Protein AF-A0A6B3G982-F1 (afdb_monomer)

Secondary structure (DSSP, 8-state):
-HHHHHHHHHHHT-S-TTS--------HHHHHHHTTTSTHHHHHHHGGGG-HHHHHHHHHHHHHHHHHHHHHHHHHHHHHHHHHHH-

pLDDT: mean 72.32, std 10.55, range [54.16, 87.31]

Foldseek 3Di:
DVVVVVVVVVVVPPPPPPPPDPPDPDPPVVVVLCVLVPCVLVVVLVVCVVPVVSSVVSVVVSVVVVVVSVVVVVVVVVVVVVVVVVD

Solvent-accessible surface area (backbone atoms only — not comparable to full-atom values): 5231 Å² total; per-residue (Å²): 110,74,71,59,53,53,53,51,52,62,58,71,67,64,62,73,86,72,66,71,69,76,76,70,79,83,48,65,66,59,52,62,67,40,43,79,80,38,64,65,59,61,58,56,43,58,73,32,65,90,38,69,70,60,25,52,51,48,48,51,52,51,50,52,54,48,52,51,52,52,51,53,50,52,52,50,54,55,50,52,54,52,54,67,72,74,110

Radius of gyration: 22.95 Å; Cα contacts (8 Å, |Δi|>4): 19; chains: 1; bounding box: 58×41×41 Å

Structure (mmCIF, N/CA/C/O backbone):
data_AF-A0A6B3G982-F1
#
_entry.id   AF-A0A6B3G982-F1
#
loop_
_atom_site.group_PDB
_atom_site.id
_atom_site.type_symbol
_atom_site.label_atom_id
_atom_site.label_alt_id
_atom_site.label_comp_id
_atom_site.label_asym_id
_atom_site.label_entity_id
_atom_site.label_seq_id
_atom_site.pdbx_PDB_ins_code
_atom_site.Cartn_x
_atom_site.Cartn_y
_atom_site.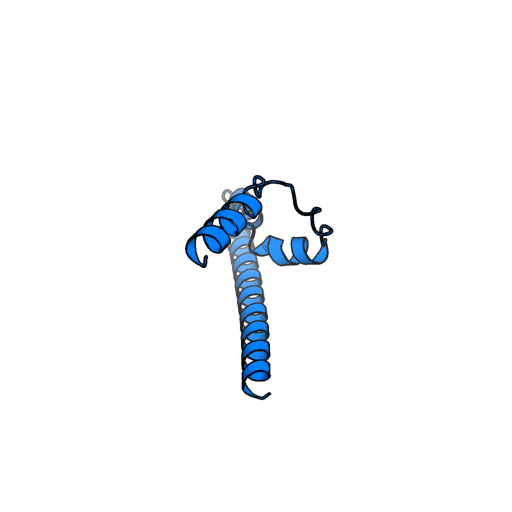Cartn_z
_atom_site.occupancy
_atom_site.B_iso_or_equiv
_atom_site.auth_seq_id
_atom_site.auth_comp_id
_atom_site.auth_asym_id
_atom_site.auth_atom_id
_atom_site.pdbx_PDB_model_num
ATOM 1 N N . LEU A 1 1 ? 42.913 24.813 -23.381 1.00 59.47 1 LEU A N 1
ATOM 2 C CA . LEU A 1 1 ? 42.148 23.858 -24.223 1.00 59.47 1 LEU A CA 1
ATOM 3 C C . LEU A 1 1 ? 41.143 23.015 -23.419 1.00 59.47 1 LEU A C 1
ATOM 5 O O . LEU A 1 1 ? 39.990 23.416 -23.378 1.00 59.47 1 LEU A O 1
ATOM 9 N N . LEU A 1 2 ? 41.503 21.937 -22.697 1.00 61.88 2 LEU A N 1
ATOM 10 C CA . LEU A 1 2 ? 40.506 21.105 -21.967 1.00 61.88 2 LEU A CA 1
ATOM 11 C C . LEU A 1 2 ? 39.671 21.872 -20.912 1.00 61.88 2 LEU A C 1
ATOM 13 O O . LEU A 1 2 ? 38.465 21.667 -20.793 1.00 61.88 2 LEU A O 1
ATOM 17 N N . ARG A 1 3 ? 40.299 22.793 -20.167 1.00 64.56 3 ARG A N 1
ATOM 18 C CA . ARG A 1 3 ? 39.639 23.585 -19.109 1.00 64.56 3 ARG A CA 1
ATOM 19 C C . ARG A 1 3 ? 38.599 24.574 -19.654 1.00 64.56 3 ARG A C 1
ATOM 21 O O . ARG A 1 3 ? 37.607 24.857 -18.991 1.00 64.56 3 ARG A O 1
ATOM 28 N N . GLU A 1 4 ? 38.795 25.045 -20.882 1.00 67.81 4 GLU A N 1
ATOM 29 C CA . GLU A 1 4 ? 37.859 25.939 -21.575 1.00 67.81 4 GLU A CA 1
ATOM 30 C C . GLU A 1 4 ? 36.638 25.175 -22.108 1.00 67.81 4 GLU A C 1
ATOM 32 O O . GLU A 1 4 ? 35.529 25.709 -22.107 1.00 67.81 4 GLU A O 1
ATOM 37 N N . HIS A 1 5 ? 36.812 23.905 -22.499 1.00 62.84 5 HIS A N 1
ATOM 38 C CA . HIS A 1 5 ? 35.703 23.037 -22.909 1.00 62.84 5 HIS A CA 1
ATOM 39 C C . HIS A 1 5 ? 34.802 22.649 -21.729 1.00 62.84 5 HIS A C 1
ATOM 41 O O . HIS A 1 5 ? 33.579 22.663 -21.868 1.00 62.84 5 HIS A O 1
ATOM 47 N N . LEU A 1 6 ? 35.379 22.392 -20.549 1.00 65.69 6 LEU A N 1
ATOM 48 C CA . LEU A 1 6 ? 34.611 22.105 -19.330 1.00 65.69 6 LEU A CA 1
ATOM 49 C C . LEU A 1 6 ? 33.804 23.325 -18.851 1.00 65.69 6 LEU A C 1
ATOM 51 O O . LEU A 1 6 ? 32.647 23.182 -18.457 1.00 65.69 6 LEU A O 1
ATOM 55 N N . GLY A 1 7 ? 34.374 24.532 -18.951 1.00 65.56 7 GLY A N 1
ATOM 56 C CA . GLY A 1 7 ? 33.679 25.780 -18.614 1.00 65.56 7 GLY A CA 1
ATOM 57 C C . GLY A 1 7 ? 32.484 26.073 -19.529 1.00 65.56 7 GLY A C 1
ATOM 58 O O . GLY A 1 7 ? 31.423 26.467 -19.047 1.00 65.56 7 GLY A O 1
ATOM 59 N N . LYS A 1 8 ? 32.614 25.807 -20.837 1.00 60.41 8 LYS A N 1
ATOM 60 C CA . LYS A 1 8 ? 31.510 25.950 -21.803 1.00 60.41 8 LYS A CA 1
ATOM 61 C C . LYS A 1 8 ? 30.411 24.900 -21.601 1.00 60.41 8 LYS A C 1
ATOM 63 O O . LYS A 1 8 ? 29.235 25.251 -21.658 1.00 60.41 8 LYS A O 1
ATOM 68 N N . ALA A 1 9 ? 30.764 23.651 -21.288 1.00 60.75 9 ALA A N 1
ATOM 69 C CA . ALA A 1 9 ? 29.787 22.597 -20.992 1.00 60.75 9 ALA A CA 1
ATOM 70 C C . ALA A 1 9 ? 28.983 22.890 -19.707 1.00 60.75 9 ALA A C 1
ATOM 72 O O . ALA A 1 9 ? 27.761 22.758 -19.694 1.00 60.75 9 ALA A O 1
ATOM 73 N N . ALA A 1 10 ? 29.644 23.378 -18.651 1.00 58.75 10 ALA A N 1
ATOM 74 C CA . ALA A 1 10 ? 28.996 23.748 -17.389 1.00 58.75 10 ALA A CA 1
ATOM 75 C C . ALA A 1 10 ? 28.175 25.055 -17.461 1.00 58.75 10 ALA A C 1
ATOM 77 O O . ALA A 1 10 ? 27.307 25.283 -16.612 1.00 58.75 10 ALA A O 1
ATOM 78 N N . ALA A 1 11 ? 28.452 25.922 -18.440 1.00 59.25 11 ALA A N 1
ATOM 79 C CA . ALA A 1 11 ? 27.631 27.093 -18.753 1.00 59.25 11 ALA A CA 1
ATOM 80 C C . ALA A 1 11 ? 26.408 26.713 -19.608 1.00 59.25 11 ALA A C 1
ATOM 82 O O . ALA A 1 11 ? 25.316 27.220 -19.364 1.00 59.25 11 ALA A O 1
ATOM 83 N N . SER A 1 12 ? 26.557 25.758 -20.534 1.00 56.66 12 SER A N 1
ATOM 84 C CA . SER A 1 12 ? 25.447 25.224 -21.339 1.00 56.66 12 SER A CA 1
ATOM 85 C C . SER A 1 12 ? 24.459 24.375 -20.527 1.00 56.66 12 SER A C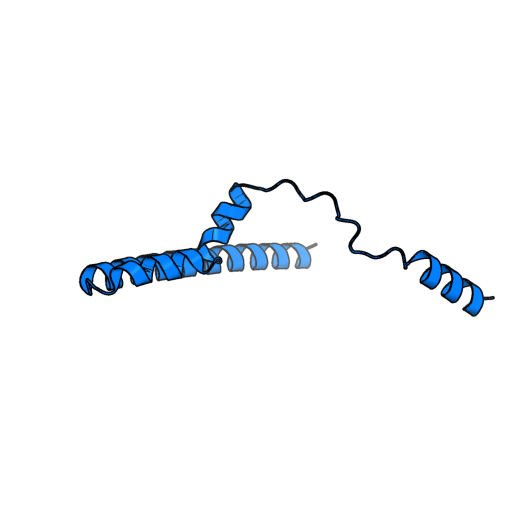 1
ATOM 87 O O . SER A 1 12 ? 23.312 24.223 -20.933 1.00 56.66 12 SER A O 1
ATOM 89 N N . ALA A 1 13 ? 24.880 23.833 -19.380 1.00 58.84 13 ALA A N 1
ATOM 90 C CA . ALA A 1 13 ? 24.058 22.988 -18.509 1.00 58.84 13 ALA A CA 1
ATOM 91 C C . ALA A 1 13 ? 23.225 23.765 -17.466 1.00 58.84 13 ALA A C 1
ATOM 93 O O . ALA A 1 13 ? 22.644 23.152 -16.573 1.00 58.84 13 ALA A O 1
ATOM 94 N N . ARG A 1 14 ? 23.172 25.104 -17.534 1.00 58.75 14 ARG A N 1
ATOM 95 C CA . ARG A 1 14 ? 22.525 25.946 -16.509 1.00 58.75 14 ARG A CA 1
ATOM 96 C C . ARG A 1 14 ? 21.397 26.821 -17.058 1.00 58.75 14 ARG A C 1
ATOM 98 O O . ARG A 1 14 ? 21.292 27.997 -16.734 1.00 58.75 14 ARG A O 1
ATOM 105 N N . GLY A 1 15 ? 20.514 26.223 -17.851 1.00 60.03 15 GLY A N 1
ATOM 106 C CA . GLY A 1 15 ? 19.106 26.624 -17.833 1.00 60.03 15 GLY A CA 1
ATOM 107 C C . GLY A 1 15 ? 18.454 25.967 -16.615 1.00 60.03 15 GLY A C 1
ATOM 108 O O . GLY A 1 15 ? 18.786 24.816 -16.323 1.00 60.03 15 GLY A O 1
ATOM 109 N N . PRO A 1 16 ? 17.602 26.657 -15.845 1.00 54.16 16 PRO A N 1
ATOM 110 C CA . PRO A 1 16 ? 17.101 26.084 -14.612 1.00 54.16 16 PRO A CA 1
ATOM 111 C C . PRO A 1 16 ? 16.288 24.820 -14.933 1.00 54.16 16 PRO A C 1
ATOM 113 O O . PRO A 1 16 ? 15.325 24.858 -15.697 1.00 54.16 16 PRO A O 1
ATOM 116 N N . SER A 1 17 ? 16.692 23.678 -14.364 1.00 59.59 17 SER A N 1
ATOM 117 C CA . SER A 1 17 ? 16.128 22.356 -14.687 1.00 59.59 17 SER A CA 1
ATOM 118 C C . SER A 1 17 ? 14.685 22.163 -14.202 1.00 59.59 17 SER A C 1
ATOM 120 O O . SER A 1 17 ? 14.182 21.042 -14.197 1.00 59.59 17 SER A O 1
ATOM 122 N N . TRP A 1 18 ? 14.028 23.243 -13.768 1.00 61.03 18 TRP A N 1
ATOM 123 C CA . TRP A 1 18 ? 12.597 23.268 -13.501 1.00 61.03 18 TRP A CA 1
ATOM 124 C C . TRP A 1 18 ? 11.772 23.478 -14.762 1.00 61.03 18 TRP A C 1
ATOM 126 O O . TRP A 1 18 ? 10.555 23.398 -14.639 1.00 61.03 18 TRP A O 1
ATOM 136 N N . ALA A 1 19 ? 12.377 23.740 -15.936 1.00 58.81 19 ALA A N 1
ATOM 137 C CA . ALA A 1 19 ? 11.652 23.719 -17.204 1.00 58.81 19 ALA A CA 1
ATOM 138 C C . ALA A 1 19 ? 10.874 22.403 -17.261 1.00 58.81 19 ALA A C 1
ATOM 140 O O . ALA A 1 19 ? 11.468 21.335 -17.413 1.00 58.81 19 ALA A O 1
ATOM 141 N N . ALA A 1 20 ? 9.572 22.499 -16.980 1.00 59.47 20 ALA A N 1
ATOM 142 C CA . ALA A 1 20 ? 8.764 21.358 -16.618 1.00 59.47 20 ALA A CA 1
ATOM 143 C C . ALA A 1 20 ? 8.818 20.405 -17.799 1.00 59.47 20 ALA A C 1
ATOM 145 O O . ALA A 1 20 ? 8.293 20.715 -18.871 1.00 59.47 20 ALA A O 1
ATOM 146 N N . ALA A 1 21 ? 9.508 19.274 -17.622 1.00 64.94 21 ALA A N 1
ATOM 147 C CA . ALA A 1 21 ? 9.421 18.190 -18.577 1.00 64.94 21 ALA A CA 1
ATOM 148 C C . ALA A 1 21 ? 7.922 17.967 -18.819 1.00 64.94 21 ALA A C 1
ATOM 150 O O . ALA A 1 21 ? 7.171 17.959 -17.833 1.00 64.94 21 ALA A O 1
ATOM 151 N N . PRO A 1 22 ? 7.467 17.880 -20.085 1.00 56.53 22 PRO A N 1
ATOM 152 C CA . PRO A 1 22 ? 6.050 17.748 -20.385 1.00 56.53 22 PRO A CA 1
ATOM 153 C C . PRO A 1 22 ? 5.490 16.654 -19.488 1.00 56.53 22 PRO A C 1
ATOM 155 O O . PRO A 1 22 ? 6.040 15.550 -19.457 1.00 56.53 22 PRO A O 1
ATOM 158 N N . ALA A 1 23 ? 4.487 17.013 -18.678 1.00 61.34 23 ALA A N 1
ATOM 159 C CA . ALA A 1 23 ? 3.954 16.127 -17.658 1.00 61.34 23 ALA A CA 1
ATOM 160 C C . ALA A 1 23 ? 3.624 14.799 -18.336 1.00 61.34 23 ALA A C 1
ATOM 162 O O . ALA A 1 23 ? 2.774 14.751 -19.229 1.00 61.34 23 ALA A O 1
ATOM 163 N N . ALA A 1 24 ? 4.366 13.747 -17.973 1.00 65.19 24 ALA A N 1
ATOM 164 C CA . ALA A 1 24 ? 4.160 12.435 -18.559 1.00 65.19 24 ALA A CA 1
ATOM 165 C C . ALA A 1 24 ? 2.670 12.093 -18.412 1.00 65.19 24 ALA A C 1
ATOM 167 O O . ALA A 1 24 ? 2.116 12.333 -17.331 1.00 65.19 24 ALA A O 1
ATOM 168 N N . PRO A 1 25 ? 2.008 11.588 -19.469 1.00 65.25 25 PRO A N 1
ATOM 169 C CA . PRO A 1 25 ? 0.570 11.389 -19.458 1.00 65.25 25 PRO A CA 1
ATOM 170 C C . PRO A 1 25 ? 0.161 10.625 -18.203 1.00 65.25 25 PRO A C 1
ATOM 172 O O . PRO A 1 25 ? 0.722 9.571 -17.886 1.00 65.25 25 PRO A O 1
ATOM 175 N N . VAL A 1 26 ? -0.782 11.208 -17.461 1.00 59.50 26 VAL A N 1
ATOM 176 C CA . VAL A 1 26 ? -1.210 10.693 -16.162 1.00 59.50 26 VAL A CA 1
ATOM 177 C C . VAL A 1 26 ? -1.846 9.328 -16.393 1.00 59.50 26 VAL A C 1
ATOM 179 O O . VAL A 1 26 ? -2.984 9.208 -16.850 1.00 59.50 26 VAL A O 1
ATOM 182 N N . SER A 1 27 ? -1.079 8.269 -16.146 1.00 74.38 27 SER A N 1
ATOM 183 C CA . SER A 1 27 ? -1.574 6.912 -16.321 1.00 74.38 27 SER A CA 1
ATOM 184 C C . SER A 1 27 ? -2.503 6.599 -15.160 1.00 74.38 27 SER A C 1
ATOM 186 O O . SER A 1 27 ? -2.058 6.378 -14.035 1.00 74.38 27 SER A O 1
ATOM 188 N N . ARG A 1 28 ? -3.809 6.568 -15.441 1.00 69.88 28 ARG A N 1
ATOM 189 C CA . ARG A 1 28 ? -4.842 6.187 -14.465 1.00 69.88 28 ARG A CA 1
ATOM 190 C C . ARG A 1 28 ? -4.558 4.809 -13.873 1.00 69.88 28 ARG A C 1
ATOM 192 O O . ARG A 1 28 ? -4.748 4.606 -12.687 1.00 69.88 28 ARG A O 1
ATOM 199 N N . VAL A 1 29 ? -4.021 3.896 -14.683 1.00 69.88 29 VAL A N 1
ATOM 200 C CA . VAL A 1 29 ? -3.601 2.559 -14.243 1.00 69.88 29 VAL A CA 1
ATOM 201 C C . VAL A 1 29 ? -2.438 2.646 -13.256 1.00 69.88 29 VAL A C 1
ATOM 203 O O . VAL A 1 29 ? -2.466 1.979 -12.231 1.00 69.88 29 VAL A O 1
ATOM 206 N N . ARG A 1 30 ? -1.440 3.499 -13.518 1.00 63.75 30 ARG A N 1
ATOM 207 C CA . ARG A 1 30 ? -0.319 3.726 -12.594 1.00 63.75 30 ARG A CA 1
ATOM 208 C C . ARG A 1 30 ? -0.775 4.408 -11.303 1.00 63.75 30 ARG A C 1
ATOM 210 O O . ARG A 1 30 ? -0.290 4.037 -10.246 1.00 63.75 30 ARG A O 1
ATOM 217 N N . ALA A 1 31 ? -1.707 5.356 -11.382 1.00 64.25 31 ALA A N 1
ATOM 218 C CA . ALA A 1 31 ? -2.297 6.001 -10.211 1.00 64.25 31 ALA A CA 1
ATOM 219 C C . ALA A 1 31 ? -3.100 4.999 -9.363 1.00 64.25 31 ALA A C 1
ATOM 221 O O . ALA A 1 31 ? -2.915 4.934 -8.157 1.00 64.25 31 ALA A O 1
ATOM 222 N N . VAL A 1 32 ? -3.917 4.148 -9.993 1.00 64.88 32 VAL A N 1
ATOM 223 C CA . VAL A 1 32 ? -4.672 3.096 -9.291 1.00 64.88 32 VAL A CA 1
ATOM 224 C C . VAL A 1 32 ? -3.752 2.025 -8.708 1.00 64.88 32 VAL A C 1
ATOM 226 O O . VAL A 1 32 ? -3.998 1.529 -7.616 1.00 64.88 32 VAL A O 1
ATOM 229 N N . ALA A 1 33 ? -2.667 1.694 -9.403 1.00 66.94 33 ALA A N 1
ATOM 230 C CA . ALA A 1 33 ? -1.651 0.797 -8.878 1.00 66.94 33 ALA A CA 1
ATOM 231 C C . ALA A 1 33 ? -0.879 1.429 -7.706 1.00 66.94 33 ALA A C 1
ATOM 233 O O . ALA A 1 33 ? -0.453 0.712 -6.818 1.00 66.94 33 ALA A O 1
ATOM 234 N N . LEU A 1 34 ? -0.704 2.752 -7.670 1.00 62.25 34 LEU A N 1
ATOM 235 C CA . LEU A 1 34 ? -0.007 3.438 -6.576 1.00 62.25 34 LEU A CA 1
ATOM 236 C C . LEU A 1 34 ? -0.913 3.792 -5.392 1.00 62.25 34 LEU A C 1
ATOM 238 O O . LEU A 1 34 ? -0.383 3.977 -4.305 1.00 62.25 34 LEU A O 1
ATOM 242 N N . LEU A 1 35 ? -2.241 3.775 -5.553 1.00 58.56 35 LEU A N 1
ATOM 243 C CA . LEU A 1 35 ? -3.203 4.022 -4.468 1.00 58.56 35 LEU A CA 1
ATOM 244 C C . LEU A 1 35 ? -2.922 3.243 -3.169 1.00 58.56 35 LEU A C 1
ATOM 246 O O . LEU A 1 35 ? -3.078 3.835 -2.107 1.00 58.56 35 LEU A O 1
ATOM 250 N N . PRO A 1 36 ? -2.510 1.956 -3.189 1.00 55.56 36 PRO A N 1
ATOM 251 C CA . PRO A 1 36 ? -2.101 1.260 -1.973 1.00 55.56 36 PRO A CA 1
ATOM 252 C C . PRO A 1 36 ? -0.881 1.904 -1.303 1.00 55.56 36 PRO A C 1
ATOM 254 O O . PRO A 1 36 ? -0.846 1.985 -0.086 1.00 55.56 36 PRO A O 1
ATOM 257 N N . ALA A 1 37 ? 0.094 2.391 -2.072 1.00 58.50 37 ALA A N 1
ATOM 258 C CA . ALA A 1 37 ? 1.282 3.068 -1.551 1.00 58.50 37 ALA A CA 1
ATOM 259 C C . ALA A 1 37 ? 1.007 4.518 -1.103 1.00 58.50 37 ALA A C 1
ATOM 261 O O . ALA A 1 37 ? 1.806 5.094 -0.363 1.00 58.50 37 ALA A O 1
ATOM 262 N N . ASP A 1 38 ? -0.116 5.102 -1.525 1.00 61.53 38 ASP A N 1
ATOM 263 C CA . ASP A 1 38 ? -0.583 6.400 -1.058 1.00 61.53 38 ASP A CA 1
ATOM 264 C C . ASP A 1 38 ? -1.300 6.246 0.294 1.00 61.53 38 ASP A C 1
ATOM 266 O O . ASP A 1 38 ? -2.354 5.620 0.423 1.00 61.53 38 ASP A O 1
ATOM 270 N N . TYR A 1 39 ? -0.754 6.886 1.329 1.00 63.97 39 TYR A N 1
ATOM 271 C CA . TYR A 1 39 ? -1.250 6.838 2.713 1.00 63.97 39 TYR A CA 1
ATOM 272 C C . TYR A 1 39 ? -2.731 7.244 2.896 1.00 63.97 39 TYR A C 1
ATOM 274 O O . TYR A 1 39 ? -3.294 7.041 3.970 1.00 63.97 39 TYR A O 1
ATOM 282 N N . GLY A 1 40 ? -3.399 7.779 1.867 1.00 69.44 40 GLY A N 1
ATOM 283 C CA . GLY A 1 40 ? -4.822 8.127 1.899 1.00 69.44 40 GLY A CA 1
ATOM 284 C C . GLY A 1 40 ? -5.740 6.942 2.219 1.00 69.44 40 GLY A C 1
ATOM 285 O O . GLY A 1 40 ? -6.715 7.106 2.952 1.00 69.44 40 GLY A O 1
ATOM 286 N N . VAL A 1 41 ? -5.410 5.731 1.756 1.00 68.69 41 VAL A N 1
ATOM 287 C CA . VAL A 1 41 ? -6.196 4.526 2.081 1.00 68.69 41 VAL A CA 1
ATOM 288 C C . VAL A 1 41 ? -6.055 4.160 3.562 1.00 68.69 41 VAL A C 1
ATOM 290 O O . VAL A 1 41 ? -7.033 3.783 4.207 1.00 68.69 41 VAL A O 1
ATOM 293 N N . PHE A 1 42 ? -4.865 4.341 4.134 1.00 73.50 42 PHE A N 1
ATOM 294 C CA . PHE A 1 42 ? -4.632 4.166 5.568 1.00 73.50 42 PHE A CA 1
ATOM 295 C C . PHE A 1 42 ? -5.438 5.180 6.392 1.00 73.50 42 PHE A C 1
ATOM 297 O O . PHE A 1 42 ? -6.091 4.810 7.368 1.00 73.50 42 PHE A O 1
ATOM 304 N N . CYS A 1 43 ? -5.485 6.439 5.942 1.00 76.38 43 CYS A N 1
ATOM 305 C CA . CYS A 1 43 ? -6.316 7.477 6.552 1.00 76.38 43 CYS A CA 1
ATOM 306 C C . CYS A 1 43 ? -7.812 7.116 6.558 1.00 76.38 43 CYS A C 1
ATOM 308 O O . CYS A 1 43 ? -8.486 7.355 7.558 1.00 76.38 43 CYS A O 1
ATOM 310 N N . LEU A 1 44 ? -8.334 6.498 5.492 1.00 75.12 44 LEU A N 1
ATOM 311 C CA . LEU A 1 44 ? -9.734 6.059 5.438 1.00 75.12 44 LEU A CA 1
ATOM 312 C C . LEU A 1 44 ? -10.052 4.957 6.460 1.00 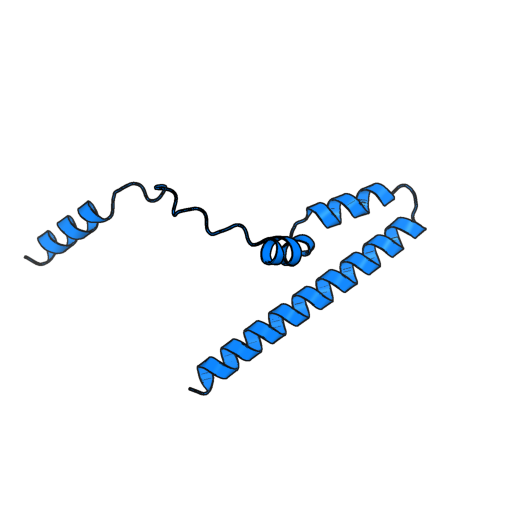75.12 44 LEU A C 1
ATOM 314 O O . LEU A 1 44 ? -11.142 4.955 7.028 1.00 75.12 44 LEU A O 1
ATOM 318 N N . VAL A 1 45 ? -9.110 4.052 6.748 1.00 76.94 45 VAL A N 1
ATOM 319 C CA . VAL A 1 45 ? -9.304 3.003 7.767 1.00 76.94 45 VAL A CA 1
ATOM 320 C C . VAL A 1 45 ? -9.459 3.603 9.169 1.00 76.94 45 VAL A C 1
ATOM 322 O O . VAL A 1 45 ? -10.243 3.091 9.967 1.00 76.94 45 VAL A O 1
ATOM 325 N N . PHE A 1 46 ? -8.801 4.726 9.472 1.00 77.25 46 PHE A N 1
ATOM 326 C CA . PHE A 1 46 ? -8.965 5.403 10.764 1.00 77.25 46 PHE A CA 1
ATOM 327 C C . PHE A 1 46 ? -10.356 5.999 10.996 1.00 77.25 46 PHE A C 1
ATOM 329 O O . PHE A 1 46 ? -10.740 6.168 12.151 1.00 77.25 46 PHE A O 1
ATOM 336 N N . LEU A 1 47 ? -11.157 6.251 9.957 1.00 80.06 47 LEU A N 1
ATOM 337 C CA . LEU A 1 47 ? -12.556 6.663 10.146 1.00 80.06 47 LEU A CA 1
ATOM 338 C C . LEU A 1 47 ? -13.383 5.576 10.858 1.00 80.06 47 LEU A C 1
ATOM 340 O O . LEU A 1 47 ? -14.392 5.881 11.488 1.00 80.06 47 LEU A O 1
ATOM 344 N N . LEU A 1 48 ? -12.941 4.313 10.809 1.00 78.81 48 LEU A N 1
ATOM 345 C CA . LEU A 1 48 ? -13.616 3.180 11.443 1.00 78.81 48 LEU A CA 1
ATOM 346 C C . LEU A 1 48 ? -13.255 3.018 12.933 1.00 78.81 48 LEU A C 1
ATOM 348 O O . LEU A 1 48 ? -13.731 2.074 13.563 1.00 78.81 48 LEU A O 1
ATOM 352 N N . LEU A 1 49 ? -12.450 3.912 13.525 1.00 76.19 49 LEU A N 1
ATOM 353 C CA . LEU A 1 49 ? -11.940 3.769 14.899 1.00 76.19 49 LEU A CA 1
ATOM 354 C C . LEU A 1 49 ? -13.053 3.672 15.964 1.00 76.19 49 LEU A C 1
ATOM 356 O O . LE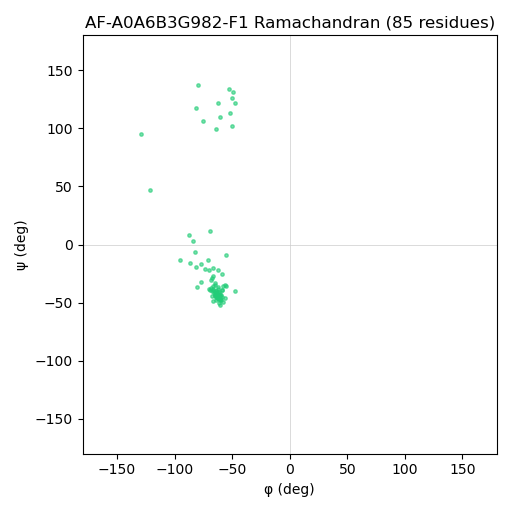U A 1 49 ? -12.857 3.044 17.000 1.00 76.19 49 LEU A O 1
ATOM 360 N N . GLY A 1 50 ? -14.243 4.220 15.687 1.00 80.94 50 GLY A N 1
ATOM 361 C CA . GLY A 1 50 ? -15.420 4.099 16.559 1.00 80.94 50 GLY A CA 1
ATOM 362 C C . GLY A 1 50 ? -16.052 2.698 16.604 1.00 80.94 50 GLY A C 1
ATOM 363 O O . GLY A 1 50 ? -16.857 2.424 17.490 1.00 80.94 50 GLY A O 1
ATOM 364 N N . ALA A 1 51 ? -15.690 1.797 15.683 1.00 83.56 51 ALA A N 1
ATOM 365 C CA . ALA A 1 51 ? -16.229 0.442 15.581 1.00 83.56 51 ALA A CA 1
ATOM 366 C C . ALA A 1 51 ? -15.087 -0.595 15.495 1.00 83.56 51 ALA A C 1
ATOM 368 O O . ALA A 1 51 ? -14.620 -0.916 14.398 1.00 83.56 51 ALA A O 1
ATOM 369 N N . PRO A 1 52 ? -14.662 -1.199 16.625 1.00 79.69 52 PRO A N 1
ATOM 370 C CA . PRO A 1 52 ? -13.482 -2.070 16.678 1.00 79.69 52 PRO A CA 1
ATOM 371 C C . PRO A 1 52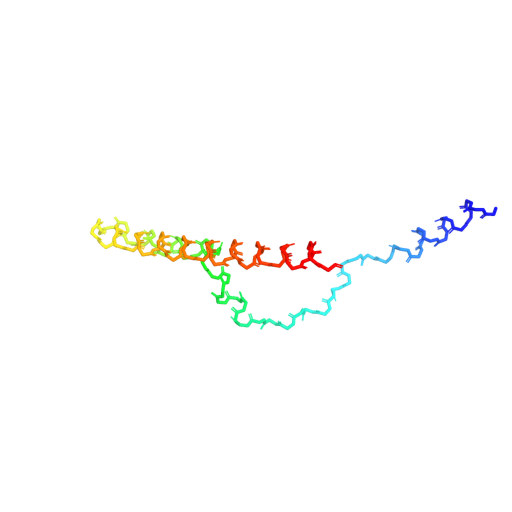 ? -13.524 -3.259 15.708 1.00 79.69 52 PRO A C 1
ATOM 373 O O . PRO A 1 52 ? -12.495 -3.670 15.177 1.00 79.69 52 PRO A O 1
ATOM 376 N N . GLY A 1 53 ? -14.711 -3.828 15.464 1.00 82.56 53 GLY A N 1
ATOM 377 C CA . GLY A 1 53 ? -14.892 -4.924 14.506 1.00 82.56 53 GLY A CA 1
ATOM 378 C C . GLY A 1 53 ? -14.640 -4.492 13.061 1.00 82.56 53 GLY A C 1
ATOM 379 O O . GLY A 1 53 ? -13.869 -5.137 12.352 1.00 82.56 53 GLY A O 1
ATOM 380 N N . ALA A 1 54 ? -15.237 -3.371 12.656 1.00 81.31 54 ALA A N 1
ATOM 381 C CA . ALA A 1 54 ? -15.083 -2.823 11.315 1.00 81.31 54 ALA A CA 1
ATOM 382 C C . ALA A 1 54 ? -13.643 -2.334 11.077 1.00 81.31 54 ALA A C 1
ATOM 384 O O . ALA A 1 54 ? -13.071 -2.612 10.025 1.00 81.31 54 ALA A O 1
ATOM 385 N N . PHE A 1 55 ? -13.024 -1.699 12.079 1.00 80.50 55 PHE A N 1
ATOM 386 C CA . PHE A 1 55 ? -11.623 -1.278 12.027 1.00 80.50 55 PHE A CA 1
ATOM 387 C C . PHE A 1 55 ? -10.674 -2.456 11.785 1.00 80.50 55 PHE A C 1
ATOM 389 O O . PHE A 1 55 ? -9.859 -2.410 10.868 1.00 80.50 55 PHE A O 1
ATOM 396 N N . ARG A 1 56 ? -10.809 -3.547 12.556 1.00 83.12 56 ARG A N 1
ATOM 397 C CA . ARG A 1 56 ? -9.969 -4.747 12.389 1.00 83.12 56 ARG A CA 1
ATOM 398 C C . ARG A 1 56 ? -10.126 -5.376 11.007 1.00 83.12 56 ARG A C 1
ATOM 400 O O . ARG A 1 56 ? -9.124 -5.734 10.397 1.00 83.12 56 ARG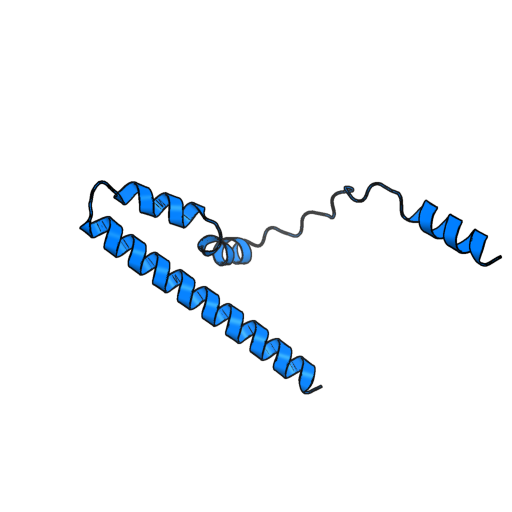 A O 1
ATOM 407 N N . ALA A 1 57 ? -11.359 -5.495 10.514 1.00 84.56 57 ALA A N 1
ATOM 408 C CA . ALA A 1 57 ? -11.620 -6.035 9.182 1.00 84.56 57 ALA A CA 1
ATOM 409 C C . ALA A 1 57 ? -11.014 -5.142 8.086 1.00 84.56 57 ALA A C 1
ATOM 411 O O . ALA A 1 57 ? -10.295 -5.641 7.221 1.00 84.56 57 ALA A O 1
ATOM 412 N N . GLY A 1 58 ? -11.231 -3.824 8.162 1.00 83.56 58 GLY A N 1
ATOM 413 C CA . GLY A 1 58 ? -10.654 -2.862 7.220 1.00 83.56 58 GLY A CA 1
ATOM 414 C C . GLY A 1 58 ? -9.124 -2.872 7.229 1.00 83.56 58 GLY A C 1
ATOM 415 O O . GLY A 1 58 ? -8.496 -2.906 6.172 1.00 83.56 58 GLY A O 1
ATOM 416 N N . TYR A 1 59 ? -8.519 -2.936 8.415 1.00 84.38 59 TYR A N 1
ATOM 417 C CA . TYR A 1 59 ? -7.070 -3.017 8.577 1.00 84.38 59 TYR A CA 1
ATOM 418 C C . TYR A 1 59 ? -6.488 -4.328 8.025 1.00 84.38 59 TYR A C 1
ATOM 420 O O . TYR A 1 59 ? -5.468 -4.303 7.337 1.00 84.38 59 TYR A O 1
ATOM 428 N N . ALA A 1 60 ? -7.147 -5.468 8.259 1.00 85.50 60 ALA A N 1
ATOM 429 C CA . ALA A 1 60 ? -6.718 -6.763 7.727 1.00 85.50 60 ALA A CA 1
ATOM 430 C C . ALA A 1 60 ? -6.768 -6.800 6.192 1.00 85.50 60 ALA A C 1
ATOM 432 O O . ALA A 1 60 ? -5.816 -7.251 5.556 1.00 85.50 60 ALA A O 1
ATOM 433 N N . VAL A 1 61 ? -7.840 -6.274 5.587 1.00 87.31 61 VAL A N 1
ATOM 434 C CA . VAL A 1 61 ? -7.948 -6.150 4.125 1.00 87.31 61 VAL A CA 1
ATOM 435 C C . VAL A 1 61 ? -6.832 -5.262 3.577 1.00 87.31 61 VAL A C 1
ATOM 437 O O . VAL A 1 61 ? -6.164 -5.645 2.616 1.00 87.31 61 VAL A O 1
ATOM 440 N N . LEU A 1 62 ? -6.581 -4.112 4.209 1.00 84.44 62 LEU A N 1
ATOM 441 C CA . LEU A 1 62 ? -5.512 -3.206 3.794 1.00 84.44 62 LEU A CA 1
ATOM 442 C C . LEU A 1 62 ? -4.133 -3.875 3.852 1.00 84.44 62 LEU A C 1
ATOM 444 O O . LEU A 1 62 ? -3.346 -3.730 2.912 1.00 84.44 62 LEU A O 1
ATOM 448 N N . ALA A 1 63 ? -3.860 -4.627 4.921 1.00 84.31 63 ALA A N 1
ATOM 449 C CA . ALA A 1 63 ? -2.623 -5.380 5.081 1.00 84.31 63 ALA A CA 1
ATOM 450 C C . ALA A 1 63 ? -2.447 -6.417 3.961 1.00 84.31 63 ALA A C 1
ATOM 452 O O . ALA A 1 63 ? -1.396 -6.448 3.324 1.00 84.31 63 ALA A O 1
ATOM 453 N N . VAL A 1 64 ? -3.488 -7.202 3.652 1.00 86.19 64 VAL A N 1
ATOM 454 C CA . VAL A 1 64 ? -3.454 -8.196 2.563 1.00 86.19 64 VAL A CA 1
ATOM 455 C C . VAL A 1 64 ? -3.167 -7.532 1.217 1.00 86.19 64 VAL A C 1
ATOM 457 O O . VAL A 1 64 ? -2.282 -7.984 0.490 1.00 86.19 64 VAL A O 1
ATOM 460 N N . VAL A 1 65 ? -3.864 -6.440 0.893 1.00 85.50 65 VAL A N 1
ATOM 461 C CA . VAL A 1 65 ? -3.647 -5.703 -0.362 1.00 85.50 65 VAL A CA 1
ATOM 462 C C . VAL A 1 65 ? -2.203 -5.205 -0.457 1.00 85.50 65 VAL A C 1
ATOM 464 O O . VAL A 1 65 ? -1.564 -5.398 -1.491 1.00 85.50 65 VAL A O 1
ATOM 467 N N . HIS A 1 66 ? -1.659 -4.636 0.623 1.00 82.94 66 HIS A N 1
ATOM 468 C CA . HIS A 1 66 ? -0.262 -4.199 0.674 1.00 82.94 66 HIS A CA 1
ATOM 469 C C . HIS A 1 66 ? 0.722 -5.348 0.456 1.00 82.94 66 HIS A C 1
ATOM 471 O O . HIS A 1 66 ? 1.641 -5.222 -0.355 1.00 82.94 66 HIS A O 1
ATOM 477 N N . THR A 1 67 ? 0.537 -6.473 1.150 1.00 83.69 67 THR A N 1
ATOM 478 C CA . THR A 1 67 ? 1.419 -7.638 1.018 1.00 83.69 67 THR A CA 1
ATOM 479 C C . THR A 1 67 ? 1.404 -8.188 -0.405 1.00 83.69 67 THR A C 1
ATOM 481 O O . THR A 1 67 ? 2.467 -8.464 -0.963 1.00 83.69 67 THR A O 1
ATOM 484 N N . LEU A 1 68 ? 0.224 -8.298 -1.023 1.00 85.69 68 LEU A N 1
ATOM 485 C CA . LEU A 1 68 ? 0.090 -8.740 -2.412 1.00 85.69 68 LEU A CA 1
ATOM 486 C C . LEU A 1 68 ? 0.785 -7.780 -3.376 1.00 85.69 68 LEU A C 1
ATOM 488 O O . LEU A 1 68 ? 1.511 -8.222 -4.268 1.00 85.69 68 LEU A O 1
ATOM 492 N N . PHE A 1 69 ? 0.600 -6.475 -3.180 1.00 83.56 69 PHE A N 1
ATOM 493 C CA . PHE A 1 69 ? 1.214 -5.463 -4.027 1.00 83.56 69 PHE A CA 1
ATOM 494 C C . PHE A 1 69 ? 2.743 -5.505 -3.939 1.00 83.56 69 PHE A C 1
ATOM 496 O O . PHE A 1 69 ? 3.428 -5.536 -4.966 1.00 83.56 69 PHE A O 1
ATOM 503 N N . LEU A 1 70 ? 3.276 -5.593 -2.717 1.00 82.12 70 LEU A N 1
ATOM 504 C CA . LEU A 1 70 ? 4.707 -5.706 -2.458 1.00 82.12 70 LEU A CA 1
ATOM 505 C C . LEU A 1 70 ? 5.288 -6.980 -3.082 1.00 82.12 70 LEU A C 1
ATOM 507 O O . LEU A 1 70 ? 6.305 -6.913 -3.771 1.00 82.12 70 LEU A O 1
ATOM 511 N N . ALA A 1 71 ? 4.626 -8.125 -2.898 1.00 84.19 71 ALA A N 1
ATOM 512 C CA . ALA A 1 71 ? 5.056 -9.398 -3.469 1.00 84.19 71 ALA A CA 1
ATOM 513 C C . ALA A 1 71 ? 5.047 -9.374 -5.006 1.00 84.19 71 ALA A C 1
ATOM 515 O O . ALA A 1 71 ? 6.003 -9.831 -5.636 1.00 84.19 71 ALA A O 1
ATOM 516 N N . ALA A 1 72 ? 4.006 -8.802 -5.620 1.00 85.62 72 ALA A N 1
ATOM 517 C CA . ALA A 1 72 ? 3.900 -8.676 -7.071 1.00 85.62 72 ALA A CA 1
ATOM 518 C C . ALA A 1 72 ? 5.005 -7.780 -7.647 1.00 85.62 72 ALA A C 1
ATOM 520 O O . ALA 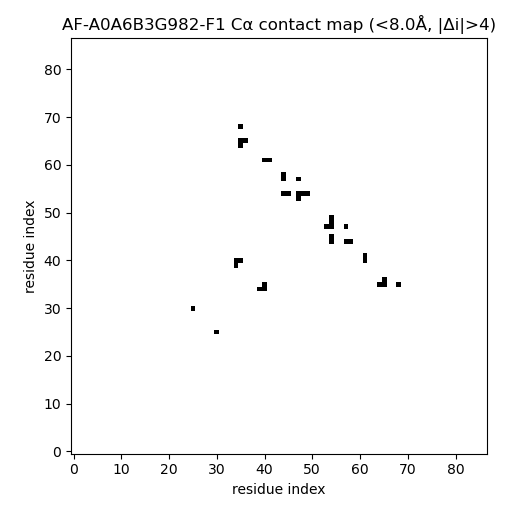A 1 72 ? 5.654 -8.150 -8.632 1.00 85.62 72 ALA A O 1
ATOM 521 N N . PHE A 1 73 ? 5.257 -6.629 -7.016 1.00 83.12 73 PHE A N 1
ATOM 522 C CA . PHE A 1 73 ? 6.362 -5.754 -7.396 1.00 83.12 73 PHE A CA 1
ATOM 523 C C . PHE A 1 73 ? 7.699 -6.470 -7.237 1.00 83.12 73 PHE A C 1
ATOM 525 O O . PHE A 1 73 ? 8.471 -6.532 -8.192 1.00 83.12 73 PHE A O 1
ATOM 532 N N . LEU A 1 74 ? 7.954 -7.078 -6.081 1.00 84.25 74 LEU A N 1
ATOM 533 C CA . LEU A 1 74 ? 9.201 -7.788 -5.823 1.00 84.25 74 LEU A CA 1
ATOM 534 C C . LEU A 1 74 ? 9.450 -8.881 -6.870 1.00 84.25 74 LEU A C 1
ATOM 536 O O . LEU A 1 74 ? 10.535 -8.943 -7.444 1.00 84.25 74 LEU A O 1
ATOM 540 N N . ALA A 1 75 ? 8.433 -9.685 -7.192 1.00 86.19 75 ALA A N 1
ATOM 541 C CA . ALA A 1 75 ? 8.515 -10.710 -8.227 1.00 86.19 75 ALA A CA 1
ATOM 542 C C . ALA A 1 75 ? 8.785 -10.119 -9.621 1.00 86.19 75 ALA A C 1
ATOM 544 O O . ALA A 1 75 ? 9.582 -10.678 -10.378 1.00 86.19 75 ALA A O 1
ATOM 545 N N . LYS A 1 76 ? 8.155 -8.991 -9.970 1.00 82.94 76 LYS A N 1
ATOM 546 C CA . LYS A 1 76 ? 8.409 -8.275 -11.230 1.00 82.94 76 LYS A CA 1
ATOM 547 C C . LYS A 1 76 ? 9.868 -7.823 -11.325 1.00 82.94 76 LYS A C 1
ATOM 549 O O . LYS A 1 76 ? 10.532 -8.171 -12.298 1.00 82.94 76 LYS A O 1
ATOM 554 N N . TRP A 1 77 ? 10.379 -7.134 -10.308 1.00 80.88 77 TRP A N 1
ATOM 555 C CA . TRP A 1 77 ? 11.760 -6.643 -10.289 1.00 80.88 77 TRP A CA 1
ATOM 556 C C . TRP A 1 77 ? 12.777 -7.789 -10.288 1.00 80.88 77 TRP A C 1
ATOM 558 O O . TRP A 1 77 ? 13.737 -7.763 -11.054 1.00 80.88 77 TRP A O 1
ATOM 568 N N . PHE A 1 78 ? 12.540 -8.855 -9.518 1.00 81.62 78 PHE A N 1
ATOM 569 C CA . PHE A 1 78 ? 13.403 -10.040 -9.541 1.00 81.62 78 PHE A CA 1
ATOM 570 C 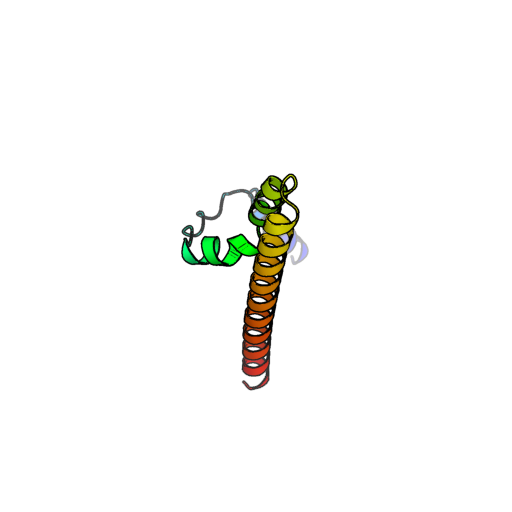C . PHE A 1 78 ? 13.434 -10.731 -10.906 1.00 81.62 78 PHE A C 1
ATOM 572 O O . PHE A 1 78 ? 14.469 -11.267 -11.306 1.00 81.62 78 PHE A O 1
ATOM 579 N N . ARG A 1 79 ? 12.304 -10.763 -11.620 1.00 83.25 79 ARG A N 1
ATOM 580 C CA . ARG A 1 79 ? 12.243 -11.304 -12.984 1.00 83.25 79 ARG A CA 1
ATOM 581 C C . ARG A 1 79 ? 13.029 -10.440 -13.964 1.00 83.25 79 ARG A C 1
ATOM 583 O O . ARG A 1 79 ? 13.779 -10.996 -14.758 1.00 83.25 79 ARG A O 1
ATOM 590 N N . GLU A 1 80 ? 12.889 -9.121 -13.882 1.00 82.06 80 GLU A N 1
ATOM 591 C CA . GLU A 1 80 ? 13.636 -8.177 -14.722 1.00 82.06 80 GLU A CA 1
ATOM 592 C C . GLU A 1 80 ? 15.148 -8.282 -14.472 1.00 82.06 80 GLU A C 1
ATOM 594 O O . GLU A 1 80 ? 15.908 -8.448 -15.421 1.00 82.06 80 GLU A O 1
ATOM 599 N N . LEU A 1 81 ? 15.588 -8.327 -13.211 1.00 81.38 81 LEU A N 1
ATOM 600 C CA . LEU A 1 81 ? 17.002 -8.515 -12.857 1.00 81.38 81 LEU A CA 1
ATOM 601 C C . LEU A 1 81 ? 17.571 -9.851 -13.351 1.00 81.38 81 LEU A C 1
ATOM 603 O O . LEU A 1 81 ? 18.697 -9.901 -13.843 1.00 81.38 81 LEU A O 1
ATOM 607 N N . LYS A 1 82 ? 16.800 -10.940 -13.246 1.00 83.00 82 LYS A N 1
ATOM 608 C CA . LYS A 1 82 ? 17.215 -12.240 -13.795 1.00 83.00 82 LYS A CA 1
ATOM 609 C C . LYS A 1 82 ? 17.341 -12.205 -15.316 1.00 83.00 82 LYS A C 1
ATOM 611 O O . LYS A 1 82 ? 18.287 -12.785 -15.834 1.00 83.00 82 LYS A O 1
ATOM 616 N N . ALA A 1 83 ? 16.428 -11.525 -16.010 1.00 81.50 83 ALA A N 1
ATOM 617 C CA . ALA A 1 83 ? 16.495 -11.368 -17.460 1.00 81.50 83 ALA A CA 1
ATOM 618 C C . ALA A 1 83 ? 17.733 -10.562 -17.887 1.00 81.50 83 ALA A C 1
ATOM 620 O O . ALA A 1 83 ? 18.425 -10.971 -18.810 1.00 81.50 83 ALA A O 1
ATOM 621 N N . LEU A 1 84 ? 18.061 -9.482 -17.167 1.00 82.25 84 LEU A N 1
ATOM 622 C CA . LEU A 1 84 ? 19.256 -8.667 -17.425 1.00 82.25 84 LEU A CA 1
ATOM 623 C C . LEU A 1 84 ? 20.577 -9.398 -17.149 1.00 82.25 84 LEU A C 1
ATOM 625 O O . LEU A 1 84 ? 21.591 -9.045 -17.729 1.00 82.25 84 LEU A O 1
ATOM 629 N N . ARG A 1 85 ? 20.586 -10.388 -16.249 1.00 75.69 85 ARG A N 1
ATOM 630 C CA . ARG A 1 85 ? 21.775 -11.205 -15.954 1.00 75.69 85 ARG A CA 1
ATOM 631 C C . ARG A 1 85 ? 21.997 -12.337 -16.968 1.00 75.69 85 ARG A C 1
ATOM 633 O O . ARG A 1 85 ? 23.083 -12.906 -16.997 1.00 75.69 85 ARG A O 1
ATOM 640 N N . ALA A 1 86 ? 20.964 -12.721 -17.716 1.00 70.50 86 ALA A N 1
ATOM 641 C CA . ALA A 1 86 ? 21.002 -13.857 -18.637 1.00 70.50 86 ALA A CA 1
ATOM 642 C C . ALA A 1 86 ? 21.326 -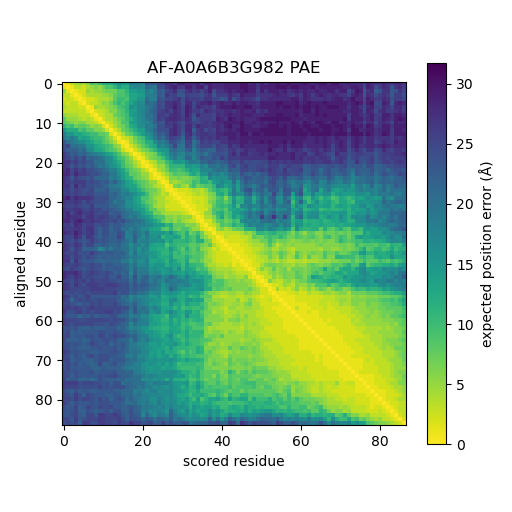13.474 -20.094 1.00 70.50 86 ALA A C 1
ATOM 644 O O . ALA A 1 86 ? 21.594 -14.374 -20.888 1.00 70.50 86 ALA A O 1
ATOM 645 N N . GLY A 1 87 ? 21.265 -12.183 -20.438 1.00 54.62 87 GLY A N 1
ATOM 646 C CA . GLY A 1 87 ? 21.714 -11.627 -21.721 1.00 54.62 87 GLY A CA 1
ATOM 647 C C . GLY A 1 87 ? 23.042 -10.904 -21.571 1.00 54.62 87 GLY A C 1
ATOM 648 O O . GLY A 1 87 ? 23.787 -10.881 -22.571 1.00 54.62 87 GLY A O 1
#

Sequence (87 aa):
LLREHLGKAAASARGPSWAAAPAAPVSRVRAVALLPADYGVFCLVFLLLGAPGAFRAGYAVLAVVHTLFLAAFLAKWFRELKALRAG

Mean predicted aligned error: 15.03 Å